Protein AF-A0A9P3USH8-F1 (afdb_monomer_lite)

pLDDT: mean 72.78, std 12.65, range [35.41, 89.94]

Structure (mmCIF, N/CA/C/O backbone):
data_AF-A0A9P3USH8-F1
#
_entry.id   AF-A0A9P3USH8-F1
#
loop_
_atom_site.group_PDB
_atom_site.id
_atom_site.type_symbol
_atom_site.label_atom_id
_atom_site.label_alt_id
_atom_site.label_comp_id
_atom_site.label_asym_id
_atom_site.label_entity_id
_atom_site.label_seq_id
_atom_site.pdbx_PDB_ins_code
_atom_site.Cartn_x
_atom_site.Cartn_y
_atom_site.Cartn_z
_atom_site.occupancy
_atom_site.B_iso_or_equiv
_atom_site.auth_seq_id
_atom_site.auth_comp_id
_atom_site.auth_asym_id
_atom_site.auth_atom_id
_atom_site.pdbx_PDB_model_num
ATOM 1 N N . MET A 1 1 ? -62.949 -29.510 44.699 1.00 38.72 1 MET A N 1
ATOM 2 C CA . MET A 1 1 ? -61.707 -29.465 43.901 1.00 38.72 1 MET A CA 1
ATOM 3 C C . MET A 1 1 ? -61.688 -28.137 43.160 1.00 38.72 1 MET A C 1
ATOM 5 O O . MET A 1 1 ? -62.449 -27.981 42.218 1.00 38.72 1 MET A O 1
ATOM 9 N N . LEU A 1 2 ? -60.934 -27.151 43.656 1.00 35.41 2 LEU A N 1
ATOM 10 C CA . LEU A 1 2 ? -60.726 -25.875 42.963 1.00 35.41 2 LEU A CA 1
ATOM 11 C C . LEU A 1 2 ? -59.467 -25.984 42.091 1.00 35.41 2 LEU A C 1
ATOM 13 O O . LEU A 1 2 ? -58.455 -26.468 42.601 1.00 35.41 2 LEU A O 1
ATOM 17 N N . PRO A 1 3 ? -59.480 -25.523 40.831 1.00 45.81 3 PRO A N 1
ATOM 18 C CA . PRO A 1 3 ? -58.254 -25.343 40.073 1.00 45.81 3 PRO A CA 1
ATOM 19 C C . PRO A 1 3 ? -57.574 -24.038 40.505 1.00 45.81 3 PRO A C 1
ATOM 21 O O . PRO A 1 3 ? -58.116 -22.943 40.357 1.00 45.81 3 PRO A O 1
ATOM 24 N N . THR A 1 4 ? -56.372 -24.161 41.057 1.00 44.44 4 THR A N 1
ATOM 25 C CA . THR A 1 4 ? -55.446 -23.059 41.317 1.00 44.44 4 THR A CA 1
ATOM 26 C C . THR A 1 4 ? -54.900 -22.534 39.989 1.00 44.44 4 THR A C 1
ATOM 28 O O . THR A 1 4 ? -54.109 -23.193 39.318 1.00 44.44 4 THR A O 1
ATOM 31 N N . GLN A 1 5 ? -55.325 -21.330 39.599 1.00 45.94 5 GLN A N 1
ATOM 32 C CA . GLN A 1 5 ? -54.673 -20.564 38.539 1.00 45.94 5 GLN A CA 1
ATOM 33 C C . GLN A 1 5 ? -53.257 -20.188 38.991 1.00 45.94 5 GLN A C 1
ATOM 35 O O . GLN A 1 5 ? -53.073 -19.453 39.960 1.00 45.94 5 GLN A O 1
ATOM 40 N N . ALA A 1 6 ? -52.251 -20.688 38.278 1.00 44.69 6 ALA A N 1
ATOM 41 C CA . ALA A 1 6 ? -50.887 -20.200 38.385 1.00 44.69 6 ALA A CA 1
ATOM 42 C C . ALA A 1 6 ? -50.797 -18.837 37.679 1.00 44.69 6 ALA A C 1
ATOM 44 O O . ALA A 1 6 ? -50.628 -18.760 36.464 1.00 44.69 6 ALA A O 1
ATOM 45 N N . CYS A 1 7 ? -50.927 -17.752 38.442 1.00 45.28 7 CYS A N 1
ATOM 46 C CA . CYS A 1 7 ? -50.555 -16.415 37.990 1.00 45.28 7 CYS A CA 1
ATOM 47 C C . CYS A 1 7 ? -49.027 -16.339 37.857 1.00 45.28 7 CYS A C 1
ATOM 49 O O . CYS A 1 7 ? -48.326 -16.006 38.810 1.00 45.28 7 CYS A O 1
ATOM 51 N N . THR A 1 8 ? -48.495 -16.648 36.676 1.00 49.09 8 THR A N 1
ATOM 52 C CA . THR A 1 8 ? -47.124 -16.282 36.307 1.00 49.09 8 THR A CA 1
ATOM 53 C C . THR A 1 8 ? -47.069 -14.769 36.121 1.00 49.09 8 THR A C 1
ATOM 55 O O . THR A 1 8 ? -47.600 -14.228 35.152 1.00 49.09 8 THR A O 1
ATOM 58 N N . THR A 1 9 ? -46.471 -14.068 37.075 1.00 49.41 9 THR A N 1
ATOM 59 C CA . THR A 1 9 ? -46.285 -12.619 37.041 1.00 49.41 9 THR A CA 1
ATOM 60 C C . THR A 1 9 ? -45.187 -12.235 36.032 1.00 49.41 9 THR A C 1
ATOM 62 O O . THR A 1 9 ? -44.055 -12.709 36.142 1.00 49.41 9 THR A O 1
ATOM 65 N N . PRO A 1 10 ? -45.450 -11.344 35.057 1.00 49.56 10 PRO A N 1
ATOM 66 C CA . PRO A 1 10 ? -44.410 -10.755 34.216 1.00 49.56 10 PRO A CA 1
ATOM 67 C C . PRO A 1 10 ? -43.711 -9.615 34.983 1.00 49.56 10 PRO A C 1
ATOM 69 O O . PRO A 1 10 ? -43.947 -8.434 34.737 1.00 49.56 10 PRO A O 1
ATOM 72 N N . ILE A 1 11 ? -42.865 -9.949 35.965 1.00 50.75 11 ILE A N 1
ATOM 73 C CA . ILE A 1 11 ? -42.239 -8.956 36.872 1.00 50.75 11 ILE A CA 1
ATOM 74 C C . ILE A 1 11 ? -41.160 -8.099 36.176 1.00 50.75 11 ILE A C 1
ATOM 76 O O . ILE A 1 11 ? -40.747 -7.066 36.694 1.00 50.75 11 ILE A O 1
ATOM 80 N N . THR A 1 12 ? -40.728 -8.434 34.962 1.00 50.88 12 THR A N 1
ATOM 81 C CA . THR A 1 12 ? -39.657 -7.686 34.280 1.00 50.88 12 THR A CA 1
ATOM 82 C C . THR A 1 12 ? -40.127 -6.430 33.536 1.00 50.88 12 THR A C 1
ATOM 84 O O . THR A 1 12 ? -39.294 -5.626 33.128 1.00 50.88 12 THR A O 1
ATOM 87 N N . SER A 1 13 ? -41.437 -6.211 33.370 1.00 56.09 13 SER A N 1
ATOM 88 C CA . SER A 1 13 ? -41.954 -5.168 32.466 1.00 56.09 13 SER A CA 1
ATOM 89 C C . SER A 1 13 ? -42.197 -3.796 33.114 1.00 56.09 13 SER A C 1
ATOM 91 O O . SER A 1 13 ? -42.079 -2.783 32.426 1.00 56.09 13 SER A O 1
ATOM 93 N N . ILE A 1 14 ? -42.521 -3.727 34.409 1.00 56.03 14 ILE A N 1
ATOM 94 C CA . ILE A 1 14 ? -43.001 -2.480 35.047 1.00 56.03 14 ILE A CA 1
ATOM 95 C C . ILE A 1 14 ? -41.875 -1.730 35.780 1.00 56.03 14 ILE A C 1
ATOM 97 O O . ILE A 1 14 ? -41.926 -0.512 35.942 1.00 56.03 14 ILE A O 1
ATOM 101 N N . LEU A 1 15 ? -40.811 -2.432 36.177 1.00 57.44 15 LEU A N 1
ATOM 102 C CA . LEU A 1 15 ? -39.733 -1.850 36.982 1.00 57.44 15 LEU A CA 1
ATOM 103 C C . LEU A 1 15 ? -38.802 -0.931 36.170 1.00 57.44 15 LEU A C 1
ATOM 105 O O . LEU A 1 15 ? -38.306 0.071 36.680 1.00 57.44 15 LEU A O 1
ATOM 109 N N . TRP A 1 16 ? -38.592 -1.246 34.891 1.00 58.91 16 TRP A N 1
ATOM 110 C CA . TRP A 1 16 ? -37.719 -0.479 34.000 1.00 58.91 16 TRP A CA 1
ATOM 111 C C . TRP A 1 16 ? -38.231 0.941 33.691 1.00 58.91 16 TRP A C 1
ATOM 113 O O . TRP A 1 16 ? -37.466 1.891 33.870 1.00 58.91 16 TRP A O 1
ATOM 123 N N . PRO A 1 17 ? -39.508 1.145 33.296 1.00 60.00 17 PRO A N 1
ATOM 124 C CA . PRO A 1 17 ? -40.023 2.495 33.064 1.00 60.00 17 PRO A CA 1
ATOM 125 C C . PRO A 1 17 ? -40.052 3.344 34.344 1.00 60.00 17 PRO A C 1
ATOM 127 O O . PRO A 1 17 ? -39.770 4.539 34.281 1.00 60.00 17 PRO A O 1
ATOM 130 N N . ALA A 1 18 ? -40.294 2.739 35.514 1.00 59.50 18 ALA A N 1
ATOM 131 C CA . ALA A 1 18 ? -40.265 3.445 36.798 1.00 59.50 18 ALA A CA 1
ATOM 132 C C . ALA A 1 18 ? -38.856 3.952 37.166 1.00 59.50 18 ALA A C 1
ATOM 134 O O . ALA A 1 18 ? -38.703 5.086 37.621 1.00 59.50 18 ALA A O 1
ATOM 135 N N . ALA A 1 19 ? -37.818 3.147 36.916 1.00 60.34 19 ALA A N 1
ATOM 136 C CA . ALA A 1 19 ? -36.427 3.541 37.140 1.00 60.34 19 ALA A CA 1
ATOM 137 C C . ALA A 1 19 ? -35.967 4.665 36.189 1.00 60.34 19 ALA A C 1
ATOM 139 O O . ALA A 1 19 ? -35.206 5.543 36.593 1.00 60.34 19 ALA A O 1
ATOM 140 N N . ILE A 1 20 ? -36.457 4.674 34.944 1.00 59.66 20 ILE A N 1
ATOM 141 C CA . ILE A 1 20 ? -36.161 5.723 33.954 1.00 59.66 20 ILE A CA 1
ATOM 142 C C . ILE A 1 20 ? -36.864 7.042 34.310 1.00 59.66 20 ILE A C 1
ATOM 144 O O . ILE A 1 20 ? -36.269 8.106 34.154 1.00 59.66 20 ILE A O 1
ATOM 148 N N . SER A 1 21 ? -38.092 6.988 34.839 1.00 61.56 21 SER A N 1
ATOM 149 C CA . SER A 1 21 ? -38.855 8.176 35.258 1.00 61.56 21 SER A CA 1
ATOM 150 C C . SER A 1 21 ? -38.278 8.904 36.474 1.00 61.56 21 SER A C 1
ATOM 152 O O . SER A 1 21 ? -38.558 10.088 36.648 1.00 61.56 21 SER A O 1
ATOM 154 N N . LEU A 1 22 ? -37.478 8.231 37.309 1.00 64.62 22 LEU A N 1
ATOM 155 C CA . LEU A 1 22 ? -36.792 8.863 38.443 1.00 64.62 22 LEU A CA 1
ATOM 156 C C . LEU A 1 22 ? -35.536 9.641 38.019 1.00 64.62 22 LEU A C 1
ATOM 158 O O . LEU A 1 22 ? -34.985 10.416 38.803 1.00 64.62 22 LEU A O 1
ATOM 162 N N . LEU A 1 23 ? -35.059 9.421 36.791 1.00 60.53 23 LEU A N 1
ATOM 163 C CA . LEU A 1 23 ? -33.867 10.065 36.271 1.00 60.53 23 LEU A CA 1
ATOM 164 C C . LEU A 1 23 ? -34.222 11.466 35.753 1.00 60.53 23 LEU A C 1
ATOM 166 O O . LEU A 1 23 ? -35.147 11.605 34.949 1.00 60.53 23 LEU A O 1
ATOM 170 N N . PRO A 1 24 ? -33.480 12.519 36.143 1.00 72.06 24 PRO A N 1
ATOM 171 C CA . PRO A 1 24 ? -33.708 13.850 35.608 1.00 72.06 24 PRO A CA 1
ATOM 172 C C . PRO A 1 24 ? -33.671 13.806 34.074 1.00 72.06 24 PRO A C 1
ATOM 174 O O . PRO A 1 24 ? -32.740 13.218 33.517 1.00 72.06 24 PRO A O 1
ATOM 177 N N . PRO A 1 25 ? -34.598 14.467 33.361 1.00 70.44 25 PRO A N 1
ATOM 178 C CA . PRO A 1 25 ? -34.619 14.454 31.897 1.00 70.44 25 PRO A CA 1
ATOM 179 C C . PRO A 1 25 ? -33.290 14.923 31.281 1.00 70.44 25 PRO A C 1
ATOM 181 O O . PRO A 1 25 ? -32.897 14.462 30.213 1.00 70.44 25 PRO A O 1
ATOM 184 N N . ARG A 1 26 ? -32.529 15.759 32.002 1.00 69.75 26 ARG A N 1
ATOM 185 C CA . ARG A 1 26 ? -31.160 16.150 31.631 1.00 69.75 26 ARG A CA 1
ATOM 186 C C . ARG A 1 26 ? -30.163 14.984 31.638 1.00 69.75 26 ARG A C 1
ATOM 188 O O . ARG A 1 26 ? -29.311 14.941 30.761 1.00 69.75 26 ARG A O 1
ATOM 195 N N . LEU A 1 27 ? -30.269 14.033 32.570 1.00 69.94 27 LEU A N 1
ATOM 196 C CA . LEU A 1 27 ? -29.419 12.836 32.607 1.00 69.94 27 LEU A CA 1
ATOM 197 C C . LEU A 1 27 ? -29.724 11.883 31.445 1.00 69.94 27 LEU A C 1
ATOM 199 O O . LEU A 1 27 ? -28.797 11.332 30.860 1.00 69.94 27 LEU A O 1
ATOM 203 N N . LEU A 1 28 ? -30.999 11.728 31.074 1.00 71.69 28 LEU A N 1
ATOM 204 C CA . LEU A 1 28 ? -31.392 10.947 29.893 1.00 71.69 28 LEU A CA 1
ATOM 205 C C . LEU A 1 28 ? -30.863 11.582 28.602 1.00 71.69 28 LEU A C 1
ATOM 207 O O . LEU A 1 28 ? -30.366 10.882 27.718 1.00 71.69 28 LEU A O 1
ATOM 211 N N . HIS A 1 29 ? -30.898 12.912 28.514 1.00 74.00 29 HIS A N 1
ATOM 212 C CA . HIS A 1 29 ? -30.355 13.640 27.370 1.00 74.00 29 HIS A CA 1
ATOM 213 C C . HIS A 1 29 ? -28.825 13.536 27.285 1.00 74.00 29 HIS A C 1
ATOM 215 O O . HIS A 1 29 ? -28.275 13.252 26.227 1.00 74.00 29 HIS A O 1
ATOM 221 N N . ILE A 1 30 ? -28.121 13.674 28.410 1.00 78.00 30 ILE A N 1
ATOM 222 C CA . ILE A 1 30 ? -26.666 13.476 28.451 1.00 78.00 30 ILE A CA 1
ATOM 223 C C . ILE A 1 30 ? -26.317 12.022 28.107 1.00 78.00 30 ILE A C 1
ATOM 225 O O . ILE A 1 30 ? -25.399 11.788 27.328 1.00 78.00 30 ILE A O 1
ATOM 229 N N . GLY A 1 31 ? -27.071 11.044 28.619 1.00 75.62 31 GLY A N 1
ATOM 230 C CA . GLY A 1 31 ? -26.862 9.624 28.330 1.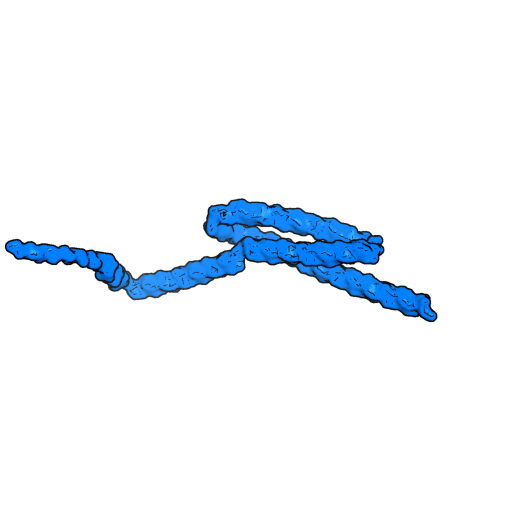00 75.62 31 GLY A CA 1
ATOM 231 C C . GLY A 1 31 ? -27.078 9.265 26.858 1.00 75.62 31 GLY A C 1
ATOM 232 O O . GLY A 1 31 ? -26.290 8.512 26.286 1.00 75.62 31 GLY A O 1
ATOM 233 N N . THR A 1 32 ? -28.094 9.833 26.210 1.00 77.69 32 THR A N 1
ATOM 234 C CA . THR A 1 32 ? -28.345 9.636 24.770 1.00 77.69 32 THR A CA 1
ATOM 235 C C . THR A 1 32 ? -27.269 10.288 23.903 1.00 77.69 32 THR A C 1
ATOM 237 O O . THR A 1 32 ? -26.785 9.658 22.967 1.00 77.69 32 THR A O 1
ATOM 240 N N . ILE A 1 33 ? -26.803 11.489 24.254 1.00 79.38 33 ILE A N 1
ATOM 241 C CA . ILE A 1 33 ? -25.673 12.135 23.565 1.00 79.38 33 ILE A CA 1
ATOM 242 C C . ILE A 1 33 ? -24.390 11.308 23.738 1.00 79.38 33 ILE A C 1
ATOM 244 O O . ILE A 1 33 ? -23.666 11.074 22.770 1.00 79.38 33 ILE A O 1
ATOM 248 N N . LEU A 1 34 ? -24.120 10.818 24.951 1.00 79.38 34 LEU A N 1
ATOM 249 C CA . LEU A 1 34 ? -22.925 10.030 25.252 1.00 79.38 34 LEU A CA 1
ATOM 250 C C . LEU A 1 34 ? -22.930 8.688 24.510 1.00 79.38 34 LEU A C 1
ATOM 252 O O . LEU A 1 34 ? -21.914 8.286 23.950 1.00 79.38 34 LEU A O 1
ATOM 256 N N . THR A 1 35 ? -24.073 8.002 24.478 1.00 78.19 35 THR A N 1
ATOM 257 C CA . THR A 1 35 ? -24.223 6.737 23.747 1.00 78.19 35 THR A CA 1
ATOM 258 C C . THR A 1 35 ? -24.153 6.943 22.239 1.00 78.19 35 THR A C 1
ATOM 260 O O . THR A 1 35 ? -23.466 6.173 21.575 1.00 78.19 35 THR A O 1
ATOM 263 N N . ALA A 1 36 ? -24.756 8.002 21.693 1.00 76.69 36 ALA A N 1
ATOM 264 C CA . ALA A 1 36 ? -24.616 8.358 20.282 1.00 76.69 36 ALA A CA 1
ATOM 265 C C . ALA A 1 36 ? -23.152 8.644 19.906 1.00 76.69 36 ALA A C 1
ATOM 267 O O . ALA A 1 36 ? -22.663 8.118 18.907 1.00 76.69 36 ALA A O 1
ATOM 268 N N . ALA A 1 37 ? -22.423 9.394 20.740 1.00 75.00 37 ALA A N 1
ATOM 269 C CA . ALA A 1 37 ? -20.992 9.628 20.556 1.00 75.00 37 ALA A CA 1
ATOM 270 C C . ALA A 1 37 ? -20.184 8.320 20.632 1.00 75.00 37 ALA A C 1
ATOM 272 O O . ALA A 1 37 ? -19.310 8.086 19.800 1.00 75.00 37 ALA A O 1
ATOM 273 N N . LEU A 1 38 ? -20.505 7.432 21.579 1.00 74.81 38 LEU A N 1
ATOM 274 C CA . LEU A 1 38 ? -19.852 6.130 21.718 1.00 74.81 38 LEU A CA 1
ATOM 275 C C . LEU A 1 38 ? -20.096 5.239 20.492 1.00 74.81 38 LEU A C 1
ATOM 277 O O . LEU A 1 38 ? -19.167 4.602 20.004 1.00 74.81 38 LEU A O 1
ATOM 281 N N . VAL A 1 39 ? -21.324 5.218 19.966 1.00 74.44 39 VAL A N 1
ATOM 282 C CA . VAL A 1 39 ? -21.684 4.487 18.742 1.00 74.44 39 VAL A CA 1
ATOM 283 C C . VAL A 1 39 ? -20.931 5.047 17.541 1.00 74.44 39 VAL A C 1
ATOM 285 O O . VAL A 1 39 ? -20.401 4.265 16.758 1.00 74.44 39 VAL A O 1
ATOM 288 N N . LEU A 1 40 ? -20.814 6.372 17.425 1.00 73.50 40 LEU A N 1
ATOM 289 C CA . LEU A 1 40 ? -20.023 7.032 16.384 1.00 73.50 40 LEU A CA 1
ATOM 290 C C . LEU A 1 40 ? -18.549 6.638 16.462 1.00 73.50 40 LEU A C 1
ATOM 292 O O . LEU A 1 40 ? -17.968 6.223 15.465 1.00 73.50 40 LEU A O 1
ATOM 296 N N . VAL A 1 41 ? -17.957 6.689 17.654 1.00 70.50 41 VAL A N 1
ATOM 297 C CA . VAL A 1 41 ? -16.567 6.278 17.874 1.00 70.50 41 VAL A CA 1
ATOM 298 C C . VAL A 1 41 ? -16.389 4.798 17.535 1.00 70.50 41 VAL A C 1
ATOM 300 O O . VAL A 1 41 ? -15.486 4.451 16.784 1.00 70.50 41 VAL A O 1
ATOM 303 N N . ILE A 1 42 ? -17.286 3.919 17.988 1.00 67.00 42 ILE A N 1
ATOM 304 C CA . ILE A 1 42 ? -17.261 2.486 17.655 1.00 67.00 42 ILE A CA 1
ATOM 305 C C . ILE A 1 42 ? -17.420 2.259 16.147 1.00 67.00 42 ILE A C 1
ATOM 307 O O . ILE A 1 42 ? -16.754 1.383 15.599 1.00 67.00 42 ILE A O 1
ATOM 311 N N . ALA A 1 43 ? -18.278 3.020 15.469 1.00 63.50 43 ALA A N 1
ATOM 312 C CA . ALA A 1 43 ? -18.476 2.934 14.027 1.00 63.50 43 ALA A CA 1
ATOM 313 C C . ALA A 1 43 ? -17.218 3.375 13.271 1.00 63.50 43 ALA A C 1
ATOM 315 O O . ALA A 1 43 ? -16.774 2.664 12.375 1.00 63.50 43 ALA A O 1
ATOM 316 N N . VAL A 1 44 ? -16.585 4.475 13.684 1.00 64.31 44 VAL A N 1
ATOM 317 C CA . VAL A 1 44 ? -15.313 4.945 13.119 1.00 64.31 44 VAL A CA 1
ATOM 318 C C . VAL A 1 44 ? -14.204 3.920 13.352 1.00 64.31 44 VAL A C 1
ATOM 320 O O . VAL A 1 44 ? -13.475 3.602 12.423 1.00 64.31 44 VAL A O 1
ATOM 323 N N . ILE A 1 45 ? -14.113 3.328 14.545 1.00 62.19 45 ILE A N 1
ATOM 324 C CA . ILE A 1 45 ? -13.141 2.267 14.856 1.00 62.19 45 ILE A CA 1
ATOM 325 C C . ILE A 1 45 ? -13.410 1.008 14.027 1.00 62.19 45 ILE A C 1
ATOM 327 O O . ILE A 1 45 ? -12.478 0.347 13.577 1.00 62.19 45 ILE A O 1
ATOM 331 N N . ARG A 1 46 ? -14.684 0.661 13.811 1.00 58.72 46 ARG A N 1
ATOM 332 C CA . ARG A 1 46 ? -15.075 -0.474 12.968 1.00 58.72 46 ARG A CA 1
ATOM 333 C C . ARG A 1 46 ? -14.755 -0.239 11.496 1.00 58.72 46 ARG A C 1
ATOM 335 O O . ARG A 1 46 ? -14.325 -1.181 10.839 1.00 58.72 46 ARG A O 1
ATOM 342 N N . MET A 1 47 ? -14.948 0.981 11.001 1.00 56.06 47 MET A N 1
ATOM 343 C CA . MET A 1 47 ? -14.603 1.383 9.633 1.00 56.06 47 MET A CA 1
ATOM 344 C C . MET A 1 47 ? -13.083 1.449 9.443 1.00 56.06 47 MET A C 1
ATOM 346 O O . MET A 1 47 ? -12.552 0.927 8.469 1.00 56.06 47 MET A O 1
ATOM 350 N N . ALA A 1 48 ? -12.367 1.994 10.426 1.00 56.44 48 ALA A N 1
ATOM 351 C CA . ALA A 1 48 ? -10.911 2.026 10.495 1.00 56.44 48 ALA A CA 1
ATOM 352 C C . ALA A 1 48 ? -10.331 0.745 11.110 1.00 56.44 48 ALA A C 1
ATOM 3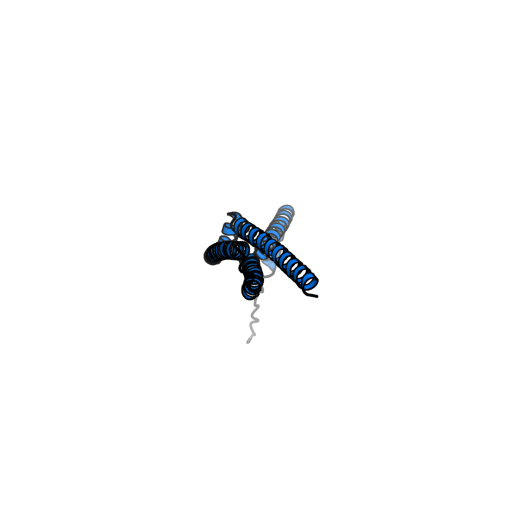54 O O . ALA A 1 48 ? -9.278 0.788 11.755 1.00 56.44 48 ALA A O 1
ATOM 355 N N . ARG A 1 49 ? -11.015 -0.399 10.943 1.00 64.81 49 ARG A N 1
ATOM 356 C CA . ARG A 1 49 ? -10.492 -1.679 11.409 1.00 64.81 49 ARG A CA 1
ATOM 357 C C . ARG A 1 49 ? -9.113 -1.853 10.782 1.00 64.81 49 ARG A C 1
ATOM 359 O O . ARG A 1 49 ? -9.000 -1.877 9.559 1.00 64.81 49 ARG A O 1
ATOM 366 N N . PRO A 1 50 ? -8.051 -1.986 11.582 1.00 64.06 50 PRO A N 1
ATOM 367 C CA . PRO A 1 50 ? -6.709 -2.076 11.031 1.00 64.06 50 PRO A CA 1
ATOM 368 C C . PRO A 1 50 ? -6.591 -3.275 10.078 1.00 64.06 50 PRO A C 1
ATOM 370 O O . PRO A 1 50 ? -5.879 -3.183 9.094 1.00 64.06 50 PRO A O 1
ATOM 373 N N . MET A 1 51 ? -7.404 -4.324 10.266 1.00 68.56 51 MET A N 1
ATOM 374 C CA . MET A 1 51 ? -7.555 -5.443 9.328 1.00 68.56 51 MET A CA 1
ATOM 375 C C . MET A 1 51 ? -8.084 -5.068 7.933 1.00 68.56 51 MET A C 1
ATOM 377 O O . MET A 1 51 ? -7.584 -5.607 6.952 1.00 6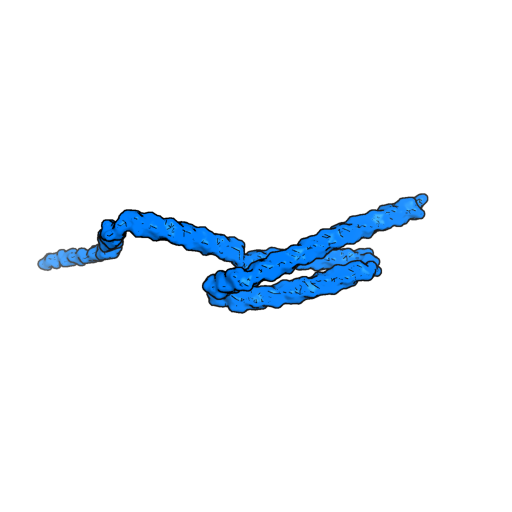8.56 51 MET A O 1
ATOM 381 N N . THR A 1 52 ? -9.079 -4.182 7.803 1.00 72.69 52 THR A N 1
ATOM 382 C CA . THR A 1 52 ? -9.594 -3.781 6.477 1.00 72.69 52 THR A CA 1
ATOM 383 C C . THR A 1 52 ? -8.587 -2.912 5.740 1.00 72.69 52 THR A C 1
ATOM 385 O O . THR A 1 52 ? -8.350 -3.120 4.554 1.00 72.69 52 THR A O 1
ATOM 388 N N . VAL A 1 53 ? -7.933 -1.992 6.453 1.00 73.31 53 VAL A N 1
ATOM 389 C CA . VAL A 1 53 ? -6.849 -1.180 5.879 1.00 73.31 53 VAL A CA 1
ATOM 390 C C . VAL A 1 53 ? -5.655 -2.063 5.503 1.00 73.31 53 VAL A C 1
ATOM 392 O O . VAL A 1 53 ? -5.025 -1.838 4.475 1.00 73.31 53 VAL A O 1
ATOM 395 N N . MET A 1 54 ? -5.382 -3.113 6.282 1.00 78.38 54 MET A N 1
ATOM 396 C CA . MET A 1 54 ? -4.315 -4.061 5.979 1.00 78.38 54 MET A CA 1
ATOM 397 C C . MET A 1 54 ? -4.610 -4.929 4.763 1.00 78.38 54 MET A C 1
ATOM 399 O O . MET A 1 54 ? -3.726 -5.141 3.944 1.00 78.38 54 MET A O 1
ATOM 403 N N . ALA A 1 55 ? -5.853 -5.388 4.611 1.00 79.81 55 ALA A N 1
ATOM 404 C CA . ALA A 1 55 ? -6.275 -6.108 3.415 1.00 79.81 55 ALA A CA 1
ATOM 405 C C . ALA A 1 55 ? -6.125 -5.240 2.157 1.00 79.81 55 ALA A C 1
ATOM 407 O O . ALA A 1 55 ? -5.727 -5.740 1.108 1.00 79.81 55 ALA A O 1
ATOM 408 N N . HIS A 1 56 ? -6.399 -3.937 2.274 1.00 82.94 56 HIS A N 1
ATOM 409 C CA . HIS A 1 56 ? -6.162 -2.994 1.187 1.00 82.94 56 HIS A CA 1
ATOM 410 C C . HIS A 1 56 ? -4.666 -2.822 0.890 1.00 82.94 56 HIS A C 1
ATOM 412 O O . HIS A 1 56 ? -4.279 -2.915 -0.268 1.00 82.94 56 HIS A O 1
ATOM 418 N N . LEU A 1 57 ? -3.819 -2.665 1.917 1.00 82.81 57 LEU A N 1
ATOM 419 C CA . LEU A 1 57 ? -2.362 -2.604 1.745 1.00 82.81 57 LEU A CA 1
ATOM 420 C C . LEU A 1 57 ? -1.812 -3.871 1.070 1.00 82.81 57 LEU A C 1
ATOM 422 O O . LEU A 1 57 ? -1.045 -3.761 0.119 1.00 82.81 57 LEU A O 1
ATOM 426 N N . ASP A 1 58 ? -2.229 -5.059 1.515 1.00 85.50 58 ASP A N 1
ATOM 427 C CA . ASP A 1 58 ? -1.826 -6.338 0.916 1.00 85.50 58 ASP A CA 1
ATOM 428 C C . ASP A 1 58 ? -2.248 -6.434 -0.561 1.00 85.50 58 ASP A C 1
ATOM 430 O O . ASP A 1 58 ? -1.488 -6.940 -1.387 1.00 85.50 58 ASP A O 1
ATOM 434 N N . ALA A 1 59 ? -3.445 -5.946 -0.906 1.00 87.94 59 ALA A N 1
ATOM 435 C CA . ALA A 1 59 ? -3.920 -5.916 -2.286 1.00 87.94 59 ALA A CA 1
ATOM 436 C C . ALA A 1 59 ? -3.088 -4.957 -3.151 1.00 87.94 59 ALA A C 1
ATOM 438 O O . ALA A 1 59 ? -2.621 -5.357 -4.214 1.00 87.94 59 ALA A O 1
ATOM 439 N N . SER A 1 60 ? -2.836 -3.735 -2.671 1.00 85.06 60 SER A N 1
ATOM 440 C CA . SER A 1 60 ? -2.037 -2.743 -3.397 1.00 85.06 60 SER A CA 1
ATOM 441 C C . SER A 1 60 ? -0.587 -3.190 -3.594 1.00 85.06 60 SER A C 1
ATOM 443 O O . SER A 1 60 ? -0.037 -3.010 -4.673 1.00 85.06 60 SER A O 1
ATOM 445 N N . VAL A 1 61 ? 0.040 -3.814 -2.588 1.00 87.25 61 VAL A N 1
ATOM 446 C CA . VAL A 1 61 ? 1.404 -4.357 -2.733 1.00 87.25 61 VAL A CA 1
ATOM 447 C C . VAL A 1 61 ? 1.445 -5.435 -3.816 1.00 87.25 61 VAL A C 1
ATOM 449 O O . VAL A 1 61 ? 2.357 -5.421 -4.638 1.00 87.25 61 VAL A O 1
ATOM 452 N N . ARG A 1 62 ? 0.461 -6.344 -3.849 1.00 89.25 62 ARG A N 1
ATOM 453 C CA . ARG A 1 62 ? 0.384 -7.395 -4.877 1.00 89.25 62 ARG A CA 1
ATOM 454 C C . ARG A 1 62 ? 0.181 -6.834 -6.276 1.00 89.25 62 ARG A C 1
ATOM 456 O O . ARG A 1 62 ? 0.829 -7.295 -7.202 1.00 89.25 62 ARG A O 1
ATOM 463 N N . GLU A 1 63 ? -0.678 -5.831 -6.420 1.00 89.69 63 GLU A N 1
ATOM 464 C CA . GLU A 1 63 ? -0.913 -5.193 -7.714 1.00 89.69 63 GLU A CA 1
ATOM 465 C C . GLU A 1 63 ? 0.379 -4.582 -8.279 1.00 89.69 63 GLU A C 1
ATOM 467 O O . GLU A 1 63 ? 0.723 -4.808 -9.439 1.00 89.69 63 GLU A O 1
ATOM 472 N N . VAL A 1 64 ? 1.137 -3.861 -7.446 1.00 87.56 64 VAL A N 1
ATOM 473 C CA . VAL A 1 64 ? 2.431 -3.294 -7.855 1.00 87.56 64 VAL A CA 1
ATOM 474 C C . VAL A 1 64 ? 3.457 -4.398 -8.130 1.00 87.56 64 VAL A C 1
ATOM 476 O O . VAL A 1 64 ? 4.235 -4.282 -9.075 1.00 87.56 64 VAL A O 1
ATOM 479 N N . GLU A 1 65 ? 3.458 -5.487 -7.354 1.00 88.12 65 GLU A N 1
ATOM 480 C CA . GLU A 1 65 ? 4.290 -6.666 -7.635 1.00 88.12 65 GLU A CA 1
ATOM 481 C C . GLU A 1 65 ? 4.025 -7.242 -9.016 1.00 88.12 65 GLU A C 1
ATOM 483 O O . GLU A 1 65 ? 4.981 -7.417 -9.772 1.00 88.12 65 GLU A O 1
ATOM 488 N N . ASP A 1 66 ? 2.765 -7.481 -9.365 1.00 89.12 66 ASP A N 1
ATOM 489 C CA . ASP A 1 66 ? 2.397 -8.040 -10.663 1.00 89.12 66 ASP A CA 1
ATOM 490 C C . ASP A 1 66 ? 2.857 -7.115 -11.803 1.00 89.12 66 ASP A C 1
ATOM 492 O O . ASP A 1 66 ? 3.538 -7.567 -12.727 1.00 89.12 66 ASP A O 1
ATOM 496 N N . LYS A 1 67 ? 2.626 -5.796 -11.685 1.00 86.81 67 LYS A N 1
ATOM 497 C CA . LYS A 1 67 ? 3.097 -4.800 -12.669 1.00 86.81 67 LYS A CA 1
ATOM 498 C C . LYS A 1 67 ? 4.626 -4.821 -12.839 1.00 86.81 67 LYS A C 1
ATOM 500 O O . LYS A 1 67 ? 5.131 -4.739 -13.960 1.00 86.81 67 LYS A O 1
ATOM 505 N N . VAL A 1 68 ? 5.380 -4.932 -11.742 1.00 85.31 68 VAL A N 1
ATOM 506 C CA . VAL A 1 68 ? 6.855 -4.976 -11.770 1.00 85.31 68 VAL A CA 1
ATOM 507 C C . VAL A 1 68 ? 7.373 -6.301 -12.337 1.00 85.31 68 VAL A C 1
ATOM 509 O O . VAL A 1 68 ? 8.371 -6.309 -13.061 1.00 85.31 68 VAL A O 1
ATOM 512 N N . TYR A 1 69 ? 6.716 -7.424 -12.038 1.00 85.50 69 TYR A N 1
ATOM 513 C CA . TYR A 1 69 ? 7.069 -8.727 -12.606 1.00 85.50 69 TYR A CA 1
ATOM 514 C C . TYR A 1 69 ? 6.823 -8.783 -14.114 1.00 85.50 69 TYR A C 1
ATOM 516 O O . TYR A 1 69 ? 7.681 -9.296 -14.837 1.00 85.50 69 TYR A O 1
ATOM 524 N N . ASP A 1 70 ? 5.724 -8.204 -14.593 1.00 85.56 70 ASP A N 1
ATOM 525 C CA . ASP A 1 70 ? 5.440 -8.097 -16.025 1.00 85.56 70 ASP A CA 1
ATOM 526 C C . ASP A 1 70 ? 6.527 -7.295 -16.751 1.00 85.56 70 ASP A C 1
ATOM 528 O O . ASP A 1 70 ? 7.079 -7.766 -17.747 1.00 85.56 70 ASP A O 1
ATOM 532 N N . LEU A 1 71 ? 6.920 -6.139 -16.205 1.00 78.50 71 LEU A N 1
ATOM 533 C CA . LEU A 1 71 ? 8.010 -5.312 -16.746 1.00 78.50 71 LEU A CA 1
ATOM 534 C C . LEU A 1 71 ? 9.370 -6.022 -16.735 1.00 78.50 71 LEU A C 1
ATOM 536 O O . LEU A 1 71 ? 10.206 -5.835 -17.619 1.00 78.50 71 LEU A O 1
ATOM 540 N N . ARG A 1 72 ? 9.621 -6.865 -15.733 1.00 81.44 72 ARG A N 1
ATOM 541 C CA . ARG A 1 72 ? 10.836 -7.682 -15.705 1.00 81.44 72 ARG A CA 1
ATOM 542 C C . ARG A 1 72 ? 10.819 -8.743 -16.806 1.00 81.44 72 ARG A C 1
ATOM 544 O O . ARG A 1 72 ? 11.854 -8.987 -17.427 1.00 81.44 72 ARG A O 1
ATOM 551 N N . ASN A 1 73 ? 9.671 -9.376 -17.039 1.00 78.06 73 ASN A N 1
ATOM 552 C CA . ASN A 1 73 ? 9.510 -10.409 -18.062 1.00 78.06 73 ASN A CA 1
ATOM 553 C C . ASN A 1 73 ? 9.602 -9.854 -19.488 1.00 78.06 73 ASN A C 1
ATOM 555 O O . ASN A 1 73 ? 9.975 -10.589 -20.400 1.00 78.06 73 ASN A O 1
ATOM 559 N N . THR A 1 74 ? 9.342 -8.562 -19.697 1.00 73.00 74 THR A N 1
ATOM 560 C CA . THR A 1 74 ? 9.519 -7.904 -20.999 1.00 73.00 74 THR A CA 1
ATOM 561 C C . THR A 1 74 ? 10.981 -7.587 -21.349 1.00 73.00 74 THR A C 1
ATOM 563 O O . THR A 1 74 ? 11.225 -6.874 -22.322 1.00 73.00 74 THR A O 1
ATOM 566 N N . ASN A 1 75 ? 11.957 -8.151 -20.621 1.00 62.97 75 ASN A N 1
ATOM 567 C CA . ASN A 1 75 ? 13.405 -7.966 -20.801 1.00 62.97 75 ASN A CA 1
ATOM 568 C C . ASN A 1 75 ? 13.886 -6.511 -20.668 1.00 62.97 75 ASN A C 1
ATOM 570 O O . ASN A 1 75 ? 14.990 -6.178 -21.107 1.00 62.97 75 ASN A O 1
ATOM 574 N N . ALA A 1 76 ? 13.114 -5.652 -20.002 1.00 60.19 76 ALA A N 1
ATOM 575 C CA . ALA A 1 76 ? 13.570 -4.338 -19.576 1.00 60.19 76 ALA A CA 1
ATOM 576 C C . ALA A 1 76 ? 14.544 -4.500 -18.396 1.00 60.19 76 ALA A C 1
ATOM 578 O O . ALA A 1 76 ? 14.246 -4.227 -17.241 1.00 60.19 76 ALA A O 1
ATOM 579 N N . THR A 1 77 ? 15.739 -5.036 -18.633 1.00 61.84 77 THR A N 1
ATOM 580 C CA . THR A 1 77 ? 16.753 -5.170 -17.581 1.00 61.84 77 THR A CA 1
ATOM 581 C C . THR A 1 77 ? 17.484 -3.845 -17.398 1.00 61.84 77 THR A C 1
ATOM 583 O O . THR A 1 77 ? 18.659 -3.700 -17.730 1.00 61.84 77 THR A O 1
ATOM 586 N N . THR A 1 78 ? 16.766 -2.850 -16.890 1.00 70.06 78 THR A N 1
ATOM 587 C CA . THR A 1 78 ? 17.295 -1.544 -16.492 1.00 70.06 78 THR A CA 1
ATOM 588 C C . THR A 1 78 ? 17.620 -1.550 -15.003 1.00 70.06 78 THR A C 1
ATOM 590 O O . THR A 1 78 ? 16.919 -2.159 -14.195 1.00 70.06 78 THR A O 1
ATOM 593 N N . LYS A 1 79 ? 18.673 -0.819 -14.610 1.00 78.88 79 LYS A N 1
ATOM 594 C CA . LYS A 1 79 ? 19.038 -0.605 -13.194 1.00 78.88 79 LYS A CA 1
ATOM 595 C C . LYS A 1 79 ? 17.857 -0.090 -12.354 1.00 78.88 79 LYS A C 1
ATOM 597 O O . LYS A 1 79 ? 17.770 -0.411 -11.173 1.00 78.88 79 LYS A O 1
ATOM 602 N N . GLU A 1 80 ? 16.948 0.657 -12.978 1.00 78.44 80 GLU A N 1
ATOM 603 C CA . GLU A 1 80 ? 15.729 1.188 -12.361 1.00 78.44 80 GLU A CA 1
ATOM 604 C C . GLU A 1 80 ? 14.743 0.096 -11.933 1.00 78.44 80 GLU A C 1
ATOM 606 O O . GLU A 1 80 ? 14.262 0.149 -10.806 1.00 78.44 80 GLU A O 1
ATOM 611 N N . ILE A 1 81 ? 14.505 -0.944 -12.743 1.00 80.00 81 ILE A N 1
ATOM 612 C CA . ILE A 1 81 ? 13.591 -2.038 -12.362 1.00 80.00 81 ILE A CA 1
ATOM 613 C C . ILE A 1 81 ? 14.147 -2.813 -11.165 1.00 80.00 81 ILE A C 1
ATOM 615 O O . ILE A 1 81 ? 13.410 -3.157 -10.241 1.00 80.00 81 ILE A O 1
ATOM 619 N N . THR A 1 82 ? 15.463 -3.028 -11.120 1.00 81.56 82 THR A N 1
ATOM 620 C CA . THR A 1 82 ? 16.112 -3.655 -9.962 1.00 81.56 82 THR A CA 1
ATOM 621 C C . THR A 1 82 ? 15.968 -2.800 -8.699 1.00 81.56 82 THR A C 1
ATOM 623 O O . THR A 1 82 ? 15.724 -3.348 -7.624 1.00 81.56 82 THR A O 1
ATOM 626 N N . ALA A 1 83 ? 16.076 -1.471 -8.810 1.00 84.31 83 ALA A N 1
ATOM 627 C CA . ALA A 1 83 ? 15.865 -0.557 -7.687 1.00 84.31 83 ALA A CA 1
ATOM 628 C C . ALA A 1 83 ? 14.410 -0.595 -7.188 1.00 84.31 83 ALA A C 1
ATOM 630 O O . ALA A 1 83 ? 14.185 -0.760 -5.988 1.00 84.31 83 ALA A O 1
ATOM 631 N N . ILE A 1 84 ? 13.438 -0.556 -8.107 1.00 83.56 84 ILE A N 1
ATOM 632 C CA . ILE A 1 84 ? 12.004 -0.685 -7.806 1.00 83.56 84 ILE A CA 1
ATOM 633 C C . ILE A 1 84 ? 11.717 -2.021 -7.106 1.00 83.56 84 ILE A C 1
ATOM 635 O O . ILE A 1 84 ? 11.025 -2.049 -6.093 1.00 83.56 84 ILE A O 1
ATOM 639 N N . MET A 1 85 ? 12.301 -3.131 -7.573 1.00 84.19 85 MET A N 1
ATOM 640 C CA . MET A 1 85 ? 12.152 -4.444 -6.930 1.00 84.19 85 MET A CA 1
ATOM 641 C C . MET A 1 85 ? 12.728 -4.494 -5.510 1.00 84.19 85 MET A C 1
ATOM 643 O O . MET A 1 85 ? 12.164 -5.164 -4.642 1.00 84.19 85 MET A O 1
ATOM 647 N N . ILE A 1 86 ? 13.871 -3.848 -5.265 1.00 86.88 86 ILE A N 1
ATOM 648 C CA . ILE A 1 86 ? 14.476 -3.791 -3.926 1.00 86.88 86 ILE A CA 1
ATOM 649 C C . ILE A 1 86 ? 13.570 -2.997 -2.981 1.00 86.88 86 ILE A C 1
ATOM 651 O O . ILE A 1 86 ? 13.296 -3.452 -1.869 1.00 86.88 86 ILE A O 1
ATOM 655 N N . GLU A 1 87 ? 13.065 -1.851 -3.435 1.00 86.06 87 GLU A N 1
ATOM 656 C CA . GLU A 1 87 ? 12.153 -1.014 -2.657 1.00 86.06 87 GLU A CA 1
ATOM 657 C C . GLU A 1 87 ? 10.834 -1.744 -2.367 1.00 86.06 87 GLU A C 1
ATOM 659 O O . GLU A 1 87 ? 10.380 -1.775 -1.224 1.00 86.06 87 GLU A O 1
ATOM 664 N N . LEU A 1 88 ? 10.282 -2.450 -3.357 1.00 85.06 88 LEU A N 1
ATOM 665 C CA . LEU A 1 88 ? 9.082 -3.272 -3.207 1.00 85.06 88 LEU A CA 1
ATOM 666 C C . LEU A 1 88 ? 9.258 -4.384 -2.171 1.00 85.06 88 LEU A C 1
ATOM 668 O O . LEU A 1 88 ? 8.394 -4.589 -1.319 1.00 85.06 88 LEU A O 1
ATOM 672 N N . LYS A 1 89 ? 10.407 -5.073 -2.189 1.00 87.38 89 LYS A N 1
ATOM 673 C CA . LYS A 1 89 ? 10.743 -6.077 -1.168 1.00 87.38 89 LYS A CA 1
ATOM 674 C C . LYS A 1 89 ? 10.808 -5.464 0.227 1.00 87.38 89 LYS A C 1
ATOM 676 O O . LYS A 1 89 ? 10.321 -6.081 1.171 1.00 87.38 89 LYS A O 1
ATOM 681 N N . SER A 1 90 ? 11.374 -4.264 0.360 1.00 89.62 90 SER A N 1
ATOM 682 C CA . SER A 1 90 ? 11.410 -3.540 1.635 1.00 89.62 90 SER A CA 1
ATOM 683 C C . SER A 1 90 ? 10.001 -3.219 2.133 1.00 89.62 90 SER A C 1
ATOM 685 O O . SER A 1 90 ? 9.679 -3.484 3.288 1.00 89.62 90 SER A O 1
ATOM 687 N N . VAL A 1 91 ? 9.139 -2.702 1.256 1.00 85.31 91 VAL A N 1
ATOM 688 C CA . VAL A 1 91 ? 7.746 -2.373 1.588 1.00 85.31 91 VAL A CA 1
ATOM 689 C C . VA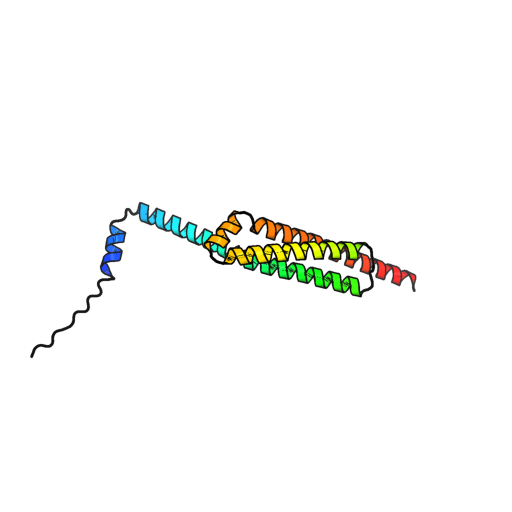L A 1 91 ? 6.951 -3.627 1.961 1.00 85.31 91 VAL A C 1
ATOM 691 O O . VAL A 1 91 ? 6.175 -3.600 2.912 1.00 85.31 91 VAL A O 1
ATOM 694 N N . ARG A 1 92 ? 7.187 -4.758 1.288 1.00 83.88 92 ARG A N 1
ATOM 695 C CA . ARG A 1 92 ? 6.566 -6.046 1.630 1.00 83.88 92 ARG A CA 1
ATOM 696 C C . ARG A 1 92 ? 6.989 -6.560 3.004 1.00 83.88 92 ARG A C 1
ATOM 698 O O . ARG A 1 92 ? 6.156 -7.116 3.721 1.00 83.88 92 ARG A O 1
ATOM 705 N N . LEU A 1 93 ? 8.261 -6.400 3.368 1.00 86.44 93 LEU A N 1
ATOM 706 C CA . LEU A 1 93 ? 8.751 -6.758 4.700 1.00 86.44 93 LEU A CA 1
ATOM 707 C C . LEU A 1 93 ? 8.084 -5.888 5.769 1.00 86.44 93 LEU A C 1
ATOM 709 O O . LEU A 1 93 ? 7.514 -6.434 6.711 1.00 86.44 93 LEU A O 1
ATOM 713 N N . GLU A 1 94 ? 8.051 -4.567 5.567 1.00 85.62 94 GLU A N 1
ATOM 714 C CA . GLU A 1 94 ? 7.336 -3.644 6.458 1.00 85.62 94 GLU A CA 1
ATOM 715 C C . GLU A 1 94 ? 5.848 -4.025 6.577 1.00 85.62 94 GLU A C 1
ATOM 717 O O . GLU A 1 94 ? 5.318 -4.119 7.682 1.00 85.62 94 GLU A O 1
ATOM 722 N N . ALA A 1 95 ? 5.167 -4.320 5.465 1.00 80.19 95 ALA A N 1
ATOM 723 C CA . ALA A 1 95 ? 3.774 -4.764 5.476 1.00 80.19 95 ALA A CA 1
ATOM 724 C C . ALA A 1 95 ? 3.587 -6.079 6.260 1.00 80.19 95 ALA A C 1
ATOM 726 O O . ALA A 1 95 ? 2.648 -6.197 7.048 1.00 80.19 95 ALA A O 1
ATOM 727 N N . CYS A 1 96 ? 4.492 -7.055 6.126 1.00 81.19 96 CYS A N 1
ATOM 728 C CA . CYS A 1 96 ? 4.431 -8.297 6.904 1.00 81.19 96 CYS A CA 1
ATOM 729 C C . CYS A 1 96 ? 4.591 -8.047 8.411 1.00 81.19 96 CYS A C 1
ATOM 731 O O . CYS A 1 96 ? 3.818 -8.592 9.203 1.00 81.19 96 CYS A O 1
ATOM 733 N N . GLU A 1 97 ? 5.531 -7.190 8.810 1.00 84.75 97 GLU A N 1
ATOM 734 C CA . GLU A 1 97 ? 5.724 -6.813 10.215 1.00 84.75 97 GLU A CA 1
ATOM 735 C C . GLU A 1 97 ? 4.494 -6.096 10.782 1.00 84.75 97 GLU A C 1
ATOM 737 O O . GLU A 1 97 ? 4.008 -6.433 11.867 1.00 84.75 97 GLU A O 1
ATOM 742 N N . LEU A 1 98 ? 3.928 -5.149 10.025 1.00 80.81 98 LEU A N 1
ATOM 743 C CA . LEU A 1 98 ? 2.686 -4.473 10.399 1.00 80.81 98 LEU A CA 1
ATOM 744 C C . LEU A 1 98 ? 1.525 -5.469 10.508 1.00 80.81 98 LEU A C 1
ATOM 746 O O . LEU A 1 98 ? 0.639 -5.289 11.348 1.00 80.81 98 LEU A O 1
ATOM 750 N N . ARG A 1 99 ? 1.512 -6.532 9.694 1.00 78.50 99 ARG A N 1
ATOM 751 C CA . ARG A 1 99 ? 0.419 -7.518 9.675 1.00 78.50 99 ARG A CA 1
ATOM 752 C C . ARG A 1 99 ? 0.469 -8.362 10.923 1.00 78.50 99 ARG A C 1
ATOM 754 O O . ARG A 1 99 ? -0.555 -8.565 11.573 1.00 78.50 99 ARG A O 1
ATOM 761 N N . GLU A 1 100 ? 1.662 -8.806 11.282 1.00 78.88 100 GLU A N 1
ATOM 762 C CA . GLU A 1 100 ? 1.881 -9.565 12.498 1.00 78.88 100 GLU A CA 1
ATOM 763 C C . GLU A 1 100 ? 1.588 -8.719 13.745 1.00 78.88 100 GLU A C 1
ATOM 765 O O . GLU A 1 100 ? 0.906 -9.180 14.663 1.00 78.88 100 GLU A O 1
ATOM 770 N N . ALA A 1 101 ? 2.014 -7.455 13.762 1.00 75.75 101 ALA A N 1
ATOM 771 C CA . ALA A 1 101 ? 1.713 -6.536 14.855 1.00 75.75 101 ALA A CA 1
ATOM 772 C C . ALA A 1 101 ? 0.203 -6.254 14.982 1.00 75.75 101 ALA A C 1
ATOM 774 O O . ALA A 1 101 ? -0.342 -6.279 16.091 1.00 75.75 101 ALA A O 1
ATOM 775 N N . THR A 1 102 ? -0.494 -6.084 13.855 1.00 68.94 102 THR A N 1
ATOM 776 C CA . THR A 1 102 ? -1.954 -5.916 13.808 1.00 68.94 102 THR A CA 1
ATOM 777 C C . THR A 1 102 ? -2.681 -7.172 14.291 1.00 68.94 102 THR A C 1
ATOM 779 O O . THR A 1 102 ? -3.607 -7.075 15.094 1.00 68.94 102 THR A O 1
ATOM 782 N N . PHE A 1 103 ? -2.224 -8.357 13.884 1.00 72.50 103 PHE A N 1
ATOM 783 C CA . PHE A 1 103 ? -2.778 -9.643 14.313 1.00 72.50 103 PHE A CA 1
ATOM 784 C C . PHE A 1 103 ? -2.570 -9.902 15.815 1.00 72.50 103 PHE A C 1
ATOM 786 O O . PHE A 1 103 ? -3.482 -10.331 16.520 1.00 72.50 103 PHE A O 1
ATOM 793 N N . ARG A 1 104 ? -1.395 -9.570 16.363 1.00 69.12 104 ARG A N 1
ATOM 794 C CA . ARG A 1 104 ? -1.148 -9.657 17.815 1.00 69.12 104 ARG A CA 1
ATOM 795 C C . ARG A 1 104 ? -2.036 -8.680 18.600 1.00 69.12 104 ARG A C 1
ATOM 797 O O . ARG A 1 104 ? -2.510 -9.001 19.697 1.00 69.12 104 ARG A O 1
ATOM 804 N N . ALA A 1 105 ? -2.303 -7.501 18.035 1.00 66.00 105 ALA A N 1
ATOM 805 C CA . ALA A 1 105 ? -3.202 -6.509 18.616 1.00 66.00 105 ALA A CA 1
ATOM 806 C C . ALA A 1 105 ? -4.693 -6.887 18.503 1.00 66.00 105 ALA A C 1
ATOM 808 O O . ALA A 1 105 ? -5.476 -6.453 19.349 1.00 66.00 105 ALA A O 1
ATOM 809 N N . SER A 1 106 ? -5.087 -7.737 17.544 1.00 63.53 106 SER A N 1
ATOM 810 C CA . SER A 1 106 ? -6.490 -8.109 17.295 1.00 63.53 106 SER A CA 1
ATOM 811 C C . SER A 1 106 ? -7.090 -9.110 18.287 1.00 63.53 106 SER A C 1
ATOM 813 O O . SER A 1 106 ? -8.257 -9.474 18.171 1.00 63.53 106 SER A O 1
ATOM 815 N N . SER A 1 107 ? -6.334 -9.539 19.307 1.00 66.44 107 SER A N 1
ATOM 816 C CA . SER A 1 107 ? -6.838 -10.451 20.352 1.00 66.44 107 SER A CA 1
ATOM 817 C C . SER A 1 107 ? -7.973 -9.863 21.208 1.00 66.44 107 SER A C 1
ATOM 819 O O . SER A 1 107 ? -8.659 -10.610 21.900 1.00 66.44 107 SER A O 1
ATOM 821 N N . SER A 1 108 ? -8.200 -8.542 21.178 1.00 66.31 108 SER A N 1
ATOM 822 C CA . SER A 1 108 ? -9.422 -7.926 21.709 1.00 66.31 108 SER A CA 1
ATOM 823 C C . SER A 1 108 ? -9.710 -6.564 21.070 1.00 66.31 108 SER A C 1
ATOM 825 O O . SER A 1 108 ? -8.791 -5.811 20.752 1.00 66.31 108 SER A O 1
ATOM 827 N N . THR A 1 109 ? -10.988 -6.188 20.970 1.00 64.94 109 THR A N 1
ATOM 828 C CA . THR A 1 109 ? -11.446 -4.889 20.427 1.00 64.94 109 THR A CA 1
ATOM 829 C C . THR A 1 109 ? -10.800 -3.689 21.131 1.00 64.94 109 THR A C 1
ATOM 831 O O . THR A 1 109 ? -10.511 -2.668 20.514 1.00 64.94 109 THR A O 1
ATOM 834 N N . TRP A 1 110 ? -10.521 -3.817 22.432 1.00 59.75 110 TRP A N 1
ATOM 835 C CA . TRP A 1 110 ? -9.824 -2.793 23.216 1.00 59.75 110 TRP A CA 1
ATOM 836 C C . TRP A 1 110 ? -8.328 -2.692 22.900 1.00 59.75 110 TRP A C 1
ATOM 838 O O . TRP A 1 110 ? -7.761 -1.600 22.972 1.00 59.75 110 TRP A O 1
ATOM 848 N N . LYS A 1 111 ? -7.672 -3.804 22.552 1.00 65.94 111 LYS A N 1
ATOM 849 C CA . LYS A 1 111 ? -6.269 -3.803 22.117 1.00 65.94 111 LYS A CA 1
ATOM 850 C C . LYS A 1 111 ? -6.129 -3.255 20.699 1.00 65.94 111 LYS A C 1
ATOM 852 O O . LYS A 1 111 ? -5.201 -2.485 20.470 1.00 65.94 111 LYS A O 1
ATOM 857 N N . GLU A 1 112 ? -7.076 -3.548 19.808 1.00 62.72 112 GLU A N 1
ATOM 858 C CA . GLU A 1 112 ? -7.153 -2.930 18.476 1.00 62.72 112 GLU A CA 1
ATOM 859 C C . GLU A 1 112 ? -7.300 -1.412 18.577 1.00 62.72 112 GLU A C 1
ATOM 861 O O . GLU A 1 112 ? -6.528 -0.676 17.966 1.00 62.72 112 GLU A O 1
ATOM 866 N N . LEU A 1 113 ? -8.229 -0.936 19.414 1.00 62.22 113 LEU A N 1
ATOM 867 C CA . LEU A 1 113 ? -8.422 0.494 19.641 1.00 62.22 113 LEU A CA 1
ATOM 868 C C . LEU A 1 113 ? -7.169 1.149 20.225 1.00 62.22 113 LEU A C 1
ATOM 870 O O . LEU A 1 113 ? -6.750 2.213 19.782 1.00 62.22 113 LEU A O 1
ATOM 874 N N . ARG A 1 114 ? -6.525 0.499 21.198 1.00 64.69 114 ARG A N 1
ATOM 875 C CA . ARG A 1 114 ? -5.287 1.012 21.791 1.00 64.69 114 ARG A CA 1
ATOM 876 C C . ARG A 1 114 ? -4.140 1.038 20.779 1.00 64.69 114 ARG A C 1
ATOM 878 O O . ARG A 1 114 ? -3.350 1.974 20.813 1.00 64.69 114 ARG A O 1
ATOM 885 N N . ALA A 1 115 ? -4.041 0.053 19.889 1.00 63.44 115 ALA A N 1
ATOM 886 C CA . ALA A 1 115 ? -3.055 0.040 18.811 1.00 63.44 115 ALA A CA 1
ATOM 887 C C . ALA A 1 115 ? -3.330 1.156 17.791 1.00 63.44 115 ALA A C 1
ATOM 889 O O . ALA A 1 115 ? -2.411 1.889 17.425 1.00 63.44 115 ALA A O 1
ATOM 890 N N . PHE A 1 116 ? -4.595 1.363 17.417 1.00 61.41 116 PHE A N 1
ATOM 891 C CA . PHE A 1 116 ? -5.016 2.483 16.576 1.00 61.41 116 PHE A CA 1
ATOM 892 C C . PHE A 1 116 ? -4.653 3.835 17.214 1.00 61.41 116 PHE A C 1
ATOM 894 O O . PHE A 1 116 ? -3.962 4.642 16.595 1.00 61.41 116 PHE A O 1
ATOM 901 N N . CYS A 1 117 ? -5.011 4.047 18.486 1.00 58.03 117 CYS A N 1
ATOM 902 C CA . CYS A 1 117 ? -4.674 5.261 19.239 1.00 58.03 117 CYS A CA 1
ATOM 903 C C . CYS A 1 117 ? -3.165 5.457 19.451 1.00 58.03 117 CYS A C 1
ATOM 905 O O . CYS A 1 117 ? -2.718 6.584 19.628 1.00 58.03 117 CYS A O 1
ATOM 907 N N . ARG A 1 118 ? -2.366 4.384 19.422 1.00 67.62 118 ARG A N 1
ATOM 908 C CA . ARG A 1 118 ? -0.895 4.445 19.497 1.00 67.62 118 ARG A CA 1
ATOM 909 C C . ARG A 1 118 ? -0.222 4.737 18.152 1.00 67.62 118 ARG A C 1
ATOM 911 O O . ARG A 1 118 ? 1.000 4.695 18.073 1.00 67.62 118 ARG A O 1
ATOM 918 N N . GLY A 1 119 ? -0.991 5.034 17.104 1.00 68.88 119 GLY A N 1
ATOM 919 C CA . GLY A 1 119 ? -0.448 5.437 15.806 1.00 68.88 119 GLY A CA 1
ATOM 920 C C . GLY A 1 119 ? -0.065 4.274 14.892 1.00 68.88 119 GLY A C 1
ATOM 921 O O . GLY A 1 119 ? 0.598 4.491 13.880 1.00 68.88 119 GLY A O 1
ATOM 922 N N . HIS A 1 120 ? -0.505 3.047 15.187 1.00 69.69 120 HIS A N 1
ATOM 923 C CA . HIS A 1 120 ? -0.270 1.901 14.302 1.00 69.69 120 HIS A CA 1
ATOM 924 C C . HIS A 1 120 ? -0.949 2.092 12.933 1.00 69.69 120 HIS A C 1
ATOM 926 O O . HIS A 1 120 ? -0.389 1.747 11.897 1.00 69.69 120 HIS A O 1
ATOM 932 N N . SER A 1 121 ? -2.107 2.760 12.909 1.00 68.75 121 SER A N 1
ATOM 933 C CA . SER A 1 121 ? -2.789 3.169 11.676 1.00 68.75 121 SER A CA 1
ATOM 934 C C . SER A 1 121 ? -1.974 4.158 10.841 1.00 68.75 121 SER A C 1
ATOM 936 O O . SER A 1 121 ? -1.973 4.055 9.619 1.00 68.75 121 SER A O 1
ATOM 938 N N . MET A 1 122 ? -1.218 5.068 11.468 1.00 73.50 122 MET A N 1
ATOM 939 C CA . MET A 1 122 ? -0.323 5.971 10.736 1.00 73.50 122 MET A CA 1
ATOM 940 C C . MET A 1 122 ? 0.817 5.221 10.044 1.00 73.50 122 MET A C 1
ATOM 942 O O . MET A 1 122 ? 1.222 5.621 8.955 1.00 73.50 122 MET A O 1
ATOM 946 N N . HIS A 1 123 ? 1.316 4.131 10.634 1.00 77.31 123 HIS A N 1
ATOM 947 C CA . HIS A 1 123 ? 2.305 3.277 9.973 1.00 77.31 123 HIS A CA 1
ATOM 948 C C . HIS A 1 123 ? 1.716 2.577 8.744 1.00 77.31 123 HIS A C 1
ATOM 950 O O . HIS A 1 123 ? 2.342 2.615 7.687 1.00 77.31 123 HIS A O 1
ATOM 956 N N . ILE A 1 124 ? 0.495 2.035 8.846 1.00 73.81 124 ILE A N 1
ATOM 957 C CA . ILE A 1 124 ? -0.201 1.413 7.704 1.00 73.81 124 ILE A CA 1
ATOM 958 C C . ILE A 1 124 ? -0.424 2.445 6.586 1.00 73.81 124 ILE A C 1
ATOM 960 O O . ILE A 1 124 ? -0.111 2.179 5.429 1.00 73.81 124 ILE A O 1
ATOM 964 N N . ILE A 1 125 ? -0.886 3.654 6.925 1.00 78.12 125 ILE A N 1
ATOM 965 C CA . ILE A 1 125 ? -1.115 4.741 5.955 1.00 78.12 125 ILE A CA 1
ATOM 966 C C . ILE A 1 125 ? 0.193 5.191 5.291 1.00 78.12 125 ILE A C 1
ATOM 968 O O . ILE A 1 125 ? 0.221 5.459 4.091 1.00 78.12 125 ILE A O 1
ATOM 972 N N . ARG A 1 126 ? 1.293 5.273 6.048 1.00 83.88 126 ARG A N 1
ATOM 973 C CA . ARG A 1 126 ? 2.610 5.619 5.496 1.00 83.88 126 ARG A CA 1
ATOM 974 C C . ARG A 1 126 ? 3.097 4.551 4.516 1.00 83.88 126 ARG A C 1
ATOM 976 O O . ARG A 1 126 ? 3.637 4.899 3.471 1.00 83.88 126 ARG A O 1
ATOM 983 N N . CYS A 1 127 ? 2.875 3.280 4.843 1.00 82.94 127 CYS A N 1
ATOM 984 C CA . CYS A 1 127 ? 3.202 2.160 3.968 1.00 82.94 127 CYS A CA 1
ATOM 985 C C . CYS A 1 127 ? 2.359 2.209 2.680 1.00 82.94 127 CYS A C 1
ATOM 987 O O . CYS A 1 127 ? 2.919 2.179 1.590 1.00 82.94 127 CYS A O 1
ATOM 989 N N . LEU A 1 128 ? 1.043 2.440 2.791 1.00 81.38 128 LEU A N 1
ATOM 990 C CA . LEU A 1 128 ? 0.146 2.650 1.643 1.00 81.38 128 LEU A CA 1
ATOM 991 C C . LEU A 1 128 ? 0.617 3.792 0.736 1.00 81.38 128 LEU A C 1
ATOM 993 O O . LEU A 1 128 ? 0.609 3.658 -0.484 1.00 81.38 128 LEU A O 1
ATOM 997 N N . ARG A 1 129 ? 1.070 4.908 1.319 1.00 86.69 129 ARG A N 1
ATOM 998 C CA . ARG A 1 129 ? 1.599 6.036 0.542 1.00 86.69 129 ARG A CA 1
ATOM 999 C C . ARG A 1 129 ? 2.845 5.648 -0.256 1.00 86.69 129 ARG A C 1
ATOM 1001 O O . ARG A 1 129 ? 2.915 5.973 -1.434 1.00 86.69 129 ARG A O 1
ATOM 1008 N N . ARG A 1 130 ? 3.783 4.914 0.354 1.00 85.75 130 ARG A N 1
ATOM 1009 C CA . ARG A 1 130 ? 4.979 4.408 -0.344 1.00 85.75 130 ARG A CA 1
ATOM 1010 C C . ARG A 1 130 ? 4.622 3.459 -1.485 1.00 85.75 130 ARG A C 1
ATOM 1012 O O . ARG A 1 130 ? 5.223 3.553 -2.547 1.00 85.75 130 ARG A O 1
ATOM 1019 N N . VAL A 1 131 ? 3.638 2.578 -1.285 1.00 86.56 131 VAL A N 1
ATOM 1020 C CA . VAL A 1 131 ? 3.131 1.700 -2.354 1.00 86.56 131 VAL A CA 1
ATOM 1021 C C . VAL A 1 131 ? 2.569 2.530 -3.507 1.00 86.56 131 VAL A C 1
ATOM 1023 O O . VAL A 1 131 ? 2.923 2.271 -4.649 1.00 86.56 131 VAL A O 1
ATOM 1026 N N . GLY A 1 132 ? 1.775 3.567 -3.223 1.00 86.44 132 GLY A N 1
ATOM 1027 C CA . GLY A 1 132 ? 1.250 4.466 -4.256 1.00 86.44 132 GLY A CA 1
ATOM 1028 C C . GLY A 1 132 ? 2.342 5.231 -5.015 1.00 86.44 132 GLY A C 1
ATOM 1029 O O . GLY A 1 132 ? 2.293 5.335 -6.234 1.00 86.44 132 GLY A O 1
ATOM 1030 N N . GLU A 1 133 ? 3.373 5.721 -4.322 1.00 89.94 133 GLU A N 1
ATOM 1031 C CA . GLU A 1 133 ? 4.538 6.356 -4.964 1.00 89.94 133 GLU A CA 1
ATOM 1032 C C . GLU A 1 133 ? 5.329 5.372 -5.841 1.00 89.94 133 GLU A C 1
ATOM 1034 O O . GLU A 1 133 ? 5.934 5.756 -6.844 1.00 89.94 133 GLU A O 1
ATOM 1039 N N . LEU A 1 134 ? 5.363 4.097 -5.456 1.00 86.38 134 LEU A N 1
ATOM 1040 C CA . LEU A 1 134 ? 5.998 3.044 -6.237 1.00 86.38 134 LEU A CA 1
ATOM 1041 C C . LEU A 1 134 ? 5.164 2.682 -7.472 1.00 86.38 134 LEU A C 1
ATOM 1043 O O . LEU A 1 134 ? 5.734 2.554 -8.550 1.00 86.38 134 LEU A O 1
ATOM 1047 N N . ASP A 1 135 ? 3.840 2.606 -7.338 1.00 88.00 135 ASP A N 1
ATOM 1048 C CA . ASP A 1 135 ? 2.913 2.344 -8.445 1.00 88.00 135 ASP A CA 1
ATOM 1049 C C . ASP A 1 135 ? 3.034 3.407 -9.544 1.00 88.00 135 ASP A C 1
ATOM 1051 O O . ASP A 1 135 ? 3.266 3.089 -10.708 1.00 88.00 135 ASP A O 1
ATOM 1055 N N . VAL A 1 136 ? 3.030 4.687 -9.158 1.00 88.19 136 VAL A N 1
ATOM 1056 C CA . VAL A 1 136 ? 3.211 5.803 -10.099 1.00 88.19 136 VAL A CA 1
ATOM 1057 C C . VAL A 1 136 ? 4.560 5.716 -10.819 1.00 88.19 136 VAL A C 1
ATOM 1059 O O . VAL A 1 136 ? 4.636 5.938 -12.026 1.00 88.19 136 VAL A O 1
ATOM 1062 N N . ARG A 1 137 ? 5.643 5.366 -10.113 1.00 85.19 137 ARG A N 1
ATOM 1063 C CA . ARG A 1 137 ? 6.966 5.192 -10.742 1.00 85.19 137 ARG A CA 1
ATOM 1064 C C . ARG A 1 137 ? 6.980 4.044 -11.748 1.00 85.19 137 ARG A C 1
ATOM 1066 O O . ARG A 1 137 ? 7.602 4.170 -12.799 1.00 85.19 137 ARG A O 1
ATOM 1073 N N . VAL A 1 138 ? 6.294 2.950 -11.436 1.00 84.75 138 VAL A N 1
ATOM 1074 C CA . VAL A 1 138 ? 6.145 1.796 -12.328 1.00 84.75 138 VAL A CA 1
ATOM 1075 C C . VAL A 1 138 ? 5.362 2.173 -13.587 1.00 84.75 138 VAL A C 1
ATOM 1077 O O . VAL A 1 138 ? 5.772 1.809 -14.688 1.00 84.75 138 VAL A O 1
ATOM 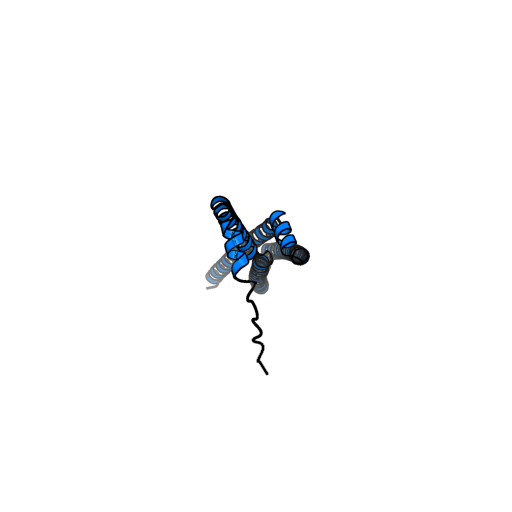1080 N N . GLU A 1 139 ? 4.287 2.950 -13.453 1.00 86.75 139 GLU A N 1
ATOM 1081 C CA . GLU A 1 139 ? 3.509 3.443 -14.596 1.00 86.75 139 GLU A CA 1
ATOM 1082 C C . GLU A 1 139 ? 4.309 4.396 -15.488 1.00 86.75 139 GLU A C 1
ATOM 1084 O O . GLU A 1 139 ? 4.295 4.244 -16.711 1.00 86.75 139 GLU A O 1
ATOM 1089 N N . ILE A 1 140 ? 5.056 5.333 -14.893 1.00 86.31 140 ILE A N 1
ATOM 1090 C CA . ILE A 1 140 ? 5.948 6.233 -15.640 1.00 86.31 140 ILE A CA 1
ATOM 1091 C C . ILE A 1 140 ? 6.984 5.417 -16.415 1.00 86.31 140 ILE A C 1
ATOM 1093 O O . ILE A 1 140 ? 7.158 5.623 -17.615 1.00 86.31 140 ILE A O 1
ATOM 1097 N N . PHE A 1 141 ? 7.626 4.448 -15.758 1.00 83.12 141 PHE A N 1
ATOM 1098 C CA . PHE A 1 141 ? 8.622 3.597 -16.400 1.00 83.12 141 PHE A CA 1
ATOM 1099 C C . PHE A 1 141 ? 8.025 2.806 -17.576 1.00 83.12 141 PHE A C 1
ATOM 1101 O O . PHE A 1 141 ? 8.621 2.743 -18.653 1.00 83.12 141 PHE A O 1
ATOM 1108 N N . LYS A 1 142 ? 6.820 2.250 -17.406 1.00 83.00 142 LYS A N 1
ATOM 1109 C CA . LYS A 1 142 ? 6.105 1.537 -18.472 1.00 83.00 142 LYS A CA 1
ATOM 1110 C C . LYS A 1 142 ? 5.822 2.444 -19.674 1.00 83.00 142 LYS A C 1
ATOM 1112 O O . LYS A 1 142 ? 6.068 2.042 -20.810 1.00 83.00 142 LYS A O 1
ATOM 1117 N N . ALA A 1 143 ? 5.356 3.670 -19.429 1.00 85.44 143 ALA A N 1
ATOM 1118 C CA . ALA A 1 143 ? 5.094 4.649 -20.481 1.00 85.44 143 ALA A CA 1
ATOM 1119 C C . ALA A 1 143 ? 6.378 5.057 -21.228 1.00 85.44 143 ALA A C 1
ATOM 1121 O O . ALA A 1 143 ? 6.376 5.189 -22.454 1.00 85.44 143 ALA A O 1
ATOM 1122 N N . GLU A 1 144 ? 7.492 5.221 -20.512 1.00 84.62 144 GLU A N 1
ATOM 1123 C CA . GLU A 1 144 ? 8.790 5.498 -21.129 1.00 84.62 144 GLU A CA 1
ATOM 1124 C C . GLU A 1 144 ? 9.284 4.344 -22.003 1.00 84.62 144 GLU A C 1
ATOM 1126 O O . GLU A 1 144 ? 9.811 4.578 -23.095 1.00 84.62 144 GLU A O 1
ATOM 1131 N N . GLU A 1 145 ? 9.143 3.100 -21.542 1.00 80.06 145 GLU A N 1
ATOM 1132 C CA . GLU A 1 145 ? 9.551 1.929 -22.315 1.00 80.06 145 GLU A CA 1
ATOM 1133 C C . GLU A 1 145 ? 8.727 1.805 -23.604 1.00 80.06 145 GLU A C 1
ATOM 1135 O O . GLU A 1 145 ? 9.285 1.564 -24.678 1.00 80.06 145 GLU A O 1
ATOM 1140 N N . GLU A 1 146 ? 7.418 2.046 -23.529 1.00 81.81 146 GLU A N 1
ATOM 1141 C CA . GLU A 1 146 ? 6.532 2.051 -24.693 1.00 81.81 146 GLU A CA 1
ATOM 1142 C C . GLU A 1 146 ? 6.913 3.150 -25.696 1.00 81.81 146 GLU A C 1
ATOM 1144 O O . GLU A 1 146 ? 7.050 2.876 -26.891 1.00 81.81 146 GLU A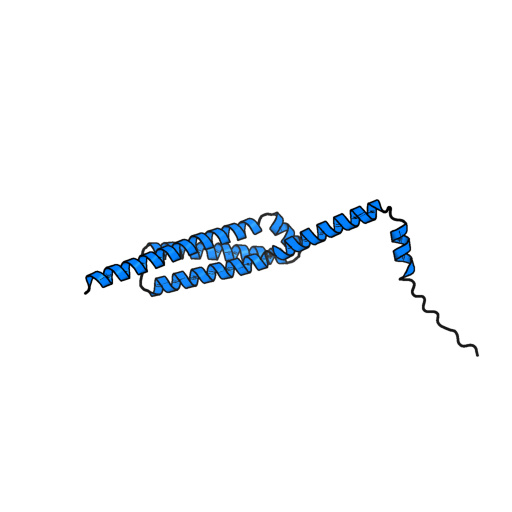 O 1
ATOM 1149 N N . GLN A 1 147 ? 7.228 4.362 -25.225 1.00 83.50 147 GLN A N 1
ATOM 1150 C CA . GLN A 1 147 ? 7.760 5.415 -26.094 1.00 83.50 147 GLN A CA 1
ATOM 1151 C C . GLN A 1 147 ? 9.087 5.031 -26.758 1.00 83.50 147 GLN A C 1
ATOM 1153 O O . GLN A 1 147 ? 9.298 5.343 -27.933 1.00 83.50 147 GLN A O 1
ATOM 1158 N N . ARG A 1 148 ? 10.002 4.366 -26.037 1.00 81.12 148 ARG A N 1
ATOM 1159 C CA . ARG A 1 148 ? 11.269 3.898 -26.623 1.00 81.12 148 ARG A CA 1
ATOM 1160 C C . ARG A 1 148 ? 11.027 2.857 -27.713 1.00 81.12 148 ARG A C 1
ATOM 1162 O O . ARG A 1 148 ? 11.703 2.911 -28.737 1.00 81.12 148 ARG A O 1
ATOM 1169 N N . ARG A 1 149 ? 10.062 1.949 -27.530 1.00 80.19 149 ARG A N 1
ATOM 1170 C CA . ARG A 1 149 ? 9.691 0.946 -28.544 1.00 80.19 149 ARG A CA 1
ATOM 1171 C C . ARG A 1 149 ? 9.109 1.582 -29.803 1.00 80.19 149 ARG A C 1
ATOM 1173 O O . ARG A 1 149 ? 9.515 1.196 -30.893 1.00 80.19 149 ARG A O 1
ATOM 1180 N N . ILE A 1 150 ? 8.223 2.571 -29.661 1.00 83.81 150 ILE A N 1
ATOM 1181 C CA . ILE A 1 150 ? 7.646 3.302 -30.802 1.00 83.81 150 ILE A CA 1
ATOM 1182 C C . ILE A 1 150 ? 8.753 3.994 -31.603 1.00 83.81 150 ILE A C 1
ATOM 1184 O O . ILE A 1 150 ? 8.860 3.780 -32.807 1.00 83.81 150 ILE A O 1
ATOM 1188 N N . LYS A 1 151 ? 9.641 4.736 -30.924 1.00 81.06 151 LYS A N 1
ATOM 1189 C CA . LYS A 1 151 ? 10.778 5.399 -31.579 1.00 81.06 151 LYS A CA 1
ATOM 1190 C C . LYS A 1 151 ? 11.700 4.397 -32.274 1.00 81.06 151 LYS A C 1
ATOM 1192 O O . LYS A 1 151 ? 12.104 4.630 -33.401 1.00 81.06 151 LYS A O 1
ATOM 1197 N N . ALA A 1 152 ? 12.025 3.273 -31.632 1.00 77.94 152 ALA A N 1
ATOM 1198 C CA . ALA A 1 152 ? 12.874 2.245 -32.235 1.00 77.94 152 ALA A CA 1
ATOM 1199 C C . ALA A 1 152 ? 12.229 1.582 -33.469 1.00 77.94 152 ALA A C 1
ATOM 1201 O O . ALA A 1 152 ? 12.942 1.232 -34.405 1.00 77.94 152 ALA A O 1
ATOM 1202 N N . GLY A 1 153 ? 10.899 1.438 -33.484 1.00 73.69 153 GLY A N 1
ATOM 1203 C CA . GLY A 1 153 ? 10.144 0.950 -34.640 1.00 73.69 153 GLY A CA 1
ATOM 1204 C C . GLY A 1 153 ? 10.100 1.941 -35.808 1.00 73.69 153 GLY A C 1
ATOM 1205 O O . GLY A 1 153 ? 10.159 1.514 -36.955 1.00 73.69 153 GLY A O 1
ATOM 1206 N N . GLU A 1 154 ? 10.071 3.250 -35.535 1.00 60.91 154 GLU A N 1
ATOM 1207 C CA . GLU A 1 154 ? 10.138 4.306 -36.561 1.00 60.91 154 GLU A CA 1
ATOM 1208 C C . GLU A 1 154 ? 11.481 4.355 -37.308 1.00 60.91 154 GLU A C 1
ATOM 1210 O O . GLU A 1 154 ? 11.513 4.754 -38.466 1.00 60.91 154 GLU A O 1
ATOM 1215 N N . PHE A 1 155 ? 12.586 3.930 -36.687 1.00 56.25 155 PHE A N 1
ATOM 1216 C CA . PHE A 1 155 ? 13.911 3.897 -37.332 1.00 56.25 155 PHE A CA 1
ATOM 1217 C C . PHE A 1 155 ? 14.210 2.592 -38.088 1.00 56.25 155 PHE A C 1
ATOM 1219 O O . PHE A 1 155 ? 15.295 2.456 -38.656 1.00 56.25 155 PHE A O 1
ATOM 1226 N N . ALA A 1 156 ? 13.292 1.622 -38.068 1.00 54.22 156 ALA A N 1
ATOM 1227 C CA . ALA A 1 156 ? 13.477 0.304 -38.678 1.00 54.22 156 ALA A CA 1
ATOM 1228 C C . ALA A 1 156 ? 12.693 0.102 -39.993 1.00 54.22 156 ALA A C 1
ATOM 1230 O O . ALA A 1 156 ? 12.781 -0.984 -40.570 1.00 54.22 156 ALA A O 1
ATOM 1231 N N . GLY A 1 157 ? 11.934 1.107 -40.447 1.00 46.31 157 GLY A N 1
ATOM 1232 C CA . GLY A 1 157 ? 11.210 1.124 -41.728 1.00 46.31 157 GLY A CA 1
ATOM 1233 C C . GLY A 1 157 ? 11.818 2.106 -42.716 1.00 46.31 157 GLY A C 1
ATOM 1234 O O . GLY A 1 157 ? 11.765 1.800 -43.927 1.00 46.31 157 GLY A O 1
#

Secondary structure (DSSP, 8-state):
----------TTTTHHHHHHHTS-HHHHHHHHHHHHHHHHHHHHHHHT-HHHHHHHHHHHHHHHHHHHHHHHHTT---HHHHHHHHHHHHHHHHHHHHHHHHHHHTTSHHHHHHHHHTTHHHHHHHHHHHHHHHHHHHHHHHHHHHHHHHHHHHT--

Radius of gyration: 29.55 Å; chains: 1; bounding box: 81×46×86 Å

Foldseek 3Di:
DDDDDDPPDPVVPPVVVVVVVVDDVVVVVVVVVVVVVVVVVVVVCVVPQVVVLLVVLVVLLVVLVVLLVVCVVVVPPDPVSVVLVVLSVVLVVLSVVLVVVSVVQVPDSVSSVVCVVVCSSVSSVVSVVSSVVSSVVSVVVVVVVVVVVVVVVVVVD

Organism: Lyophyllum shimeji (NCBI:txid47721)

Sequence (157 aa):
MLPTQACTTPITSILWPAAISLLPPRLLHIGTILTAALVLVIAVIRMARPMTVMAHLDASVREVEDKVYDLRNTNATTKEITAIMIELKSVRLEACELREATFRASSSTWKELRAFCRGHSMHIIRCLRRVGELDVRVEIFKAEEEQRRIKAGEFAG